Protein AF-A0A0A8Y6T5-F1 (afdb_monomer_lite)

Secondary structure (DSSP, 8-state):
---EEEEE--SSTT----SS-TTSS-EEEEE-TT--SS---PPPTT-EEEEE-----

Organism: Arundo donax (NCBI:txid35708)

InterPro domains:
  IPR013780 Glycosyl hydrolase, all-beta [G3DSA:2.60.40.1180] (1-56)

Foldseek 3Di:
DFKKKKKWDAPDPPDDADPVRNVRTDIDMDTDRPADPDDDDDDDPRMDMDIGGPDDD

Radius of gyration: 14.02 Å; chains: 1; bounding box: 26×24×39 Å

Sequence (57 aa):
MESSVTVLTSSNLLDENSFDNPNNVVPVTRELPNAAAEMQALLNPHSFTSFDLALEQ

Structure (mmCIF, N/CA/C/O backbone):
data_AF-A0A0A8Y6T5-F1
#
_entry.id   AF-A0A0A8Y6T5-F1
#
loop_
_atom_site.group_PDB
_atom_site.id
_atom_site.type_symbol
_atom_site.label_atom_id
_atom_site.label_alt_id
_atom_site.label_comp_id
_atom_site.label_asym_id
_atom_site.label_entity_id
_atom_site.label_seq_id
_atom_site.pdbx_PDB_ins_code
_atom_site.Cartn_x
_atom_site.Cartn_y
_atom_site.Cartn_z
_atom_site.occupancy
_atom_site.B_iso_or_equiv
_atom_site.auth_seq_id
_atom_site.auth_comp_id
_atom_site.auth_asym_id
_atom_site.auth_atom_id
_atom_site.pdbx_PDB_model_num
ATOM 1 N N . MET A 1 1 ? -14.860 13.917 6.131 1.00 65.25 1 MET A N 1
ATOM 2 C CA . MET A 1 1 ? -13.856 13.317 5.225 1.00 65.25 1 MET A CA 1
ATOM 3 C C . MET A 1 1 ? -13.881 11.832 5.496 1.00 65.25 1 MET A C 1
ATOM 5 O O . MET A 1 1 ? -14.028 11.479 6.656 1.00 65.25 1 MET A O 1
ATOM 9 N N . GLU A 1 2 ? -13.812 10.991 4.472 1.00 88.44 2 GLU A N 1
ATOM 10 C CA . GLU A 1 2 ? -13.703 9.546 4.692 1.00 88.44 2 GLU A CA 1
ATOM 11 C C . GLU A 1 2 ? -12.236 9.149 4.840 1.00 88.44 2 GLU A C 1
ATOM 13 O O . GLU A 1 2 ? -11.352 9.785 4.261 1.00 88.44 2 GLU A O 1
ATOM 18 N N . SER A 1 3 ? -11.979 8.133 5.661 1.00 96.50 3 SER A N 1
ATOM 19 C CA . SER A 1 3 ? -10.628 7.614 5.871 1.00 96.50 3 SER A CA 1
ATOM 20 C C . SER A 1 3 ? -10.174 6.789 4.670 1.00 96.50 3 SER A C 1
ATOM 22 O O . SER A 1 3 ? -10.984 6.139 4.004 1.00 96.50 3 SER A O 1
ATOM 24 N N . SER A 1 4 ? -8.869 6.764 4.410 1.00 97.50 4 SER A N 1
ATOM 25 C CA . SER A 1 4 ? -8.304 6.016 3.286 1.00 97.50 4 SER A CA 1
ATOM 26 C C . SER A 1 4 ? -7.009 5.301 3.653 1.00 97.50 4 SER A C 1
ATOM 28 O O . SER A 1 4 ? -6.345 5.614 4.644 1.00 97.50 4 SER A O 1
ATOM 30 N N . VAL A 1 5 ? -6.662 4.304 2.846 1.00 98.00 5 VAL A N 1
ATOM 31 C CA . VAL A 1 5 ? -5.399 3.578 2.928 1.00 98.00 5 VAL A CA 1
ATOM 32 C C . VAL A 1 5 ? -4.714 3.615 1.571 1.00 98.00 5 VAL A C 1
ATOM 34 O O . VAL A 1 5 ? -5.333 3.346 0.542 1.00 98.00 5 VAL A O 1
ATOM 37 N N . THR A 1 6 ? -3.424 3.929 1.569 1.00 98.38 6 THR A N 1
ATOM 38 C CA . THR A 1 6 ? -2.585 3.923 0.370 1.00 98.38 6 THR A CA 1
ATOM 39 C C . THR A 1 6 ? -1.495 2.877 0.524 1.00 98.38 6 THR A C 1
ATOM 41 O O . THR A 1 6 ? -0.726 2.929 1.481 1.00 98.38 6 THR A O 1
ATOM 44 N N . VAL A 1 7 ? -1.417 1.933 -0.415 1.00 98.44 7 VAL A N 1
ATOM 45 C CA . VAL A 1 7 ? -0.442 0.832 -0.382 1.00 98.44 7 VAL A CA 1
ATOM 46 C C . VAL A 1 7 ? 0.467 0.908 -1.603 1.00 98.44 7 VAL A C 1
ATOM 48 O O . VAL A 1 7 ? -0.016 0.906 -2.733 1.00 98.44 7 VAL A O 1
ATOM 51 N N . LEU A 1 8 ? 1.779 0.932 -1.377 1.00 98.44 8 LEU A N 1
ATOM 52 C CA . LEU A 1 8 ? 2.809 0.744 -2.395 1.00 98.44 8 LEU A CA 1
ATOM 53 C C . LEU A 1 8 ? 3.357 -0.679 -2.281 1.00 98.44 8 LEU A C 1
ATOM 55 O O . LEU A 1 8 ? 3.932 -1.056 -1.257 1.00 98.44 8 LEU A O 1
ATOM 59 N N . THR A 1 9 ? 3.153 -1.474 -3.326 1.00 97.56 9 THR A N 1
ATOM 60 C CA . THR A 1 9 ? 3.618 -2.862 -3.410 1.00 97.56 9 THR A CA 1
ATOM 61 C C . THR A 1 9 ? 3.567 -3.346 -4.861 1.00 97.56 9 THR A C 1
ATOM 63 O O . THR A 1 9 ? 3.032 -2.654 -5.730 1.00 97.56 9 THR A O 1
ATOM 66 N N . SER A 1 10 ? 4.105 -4.533 -5.114 1.00 96.94 10 SER A N 1
ATOM 67 C CA . SER A 1 10 ? 4.117 -5.202 -6.413 1.00 96.94 10 SER A CA 1
ATOM 68 C C . SER A 1 10 ? 3.964 -6.713 -6.234 1.00 96.94 10 SER A C 1
ATOM 70 O O . SER A 1 10 ? 4.126 -7.249 -5.136 1.00 96.94 10 SER A O 1
ATOM 72 N N . SER A 1 11 ? 3.619 -7.417 -7.312 1.00 92.62 11 SER A N 1
ATOM 73 C CA . SER A 1 11 ? 3.455 -8.876 -7.270 1.00 92.62 11 SER A CA 1
ATOM 74 C C . SER A 1 11 ? 4.786 -9.631 -7.240 1.00 92.62 11 SER A C 1
ATOM 76 O O . SER A 1 11 ? 4.848 -10.741 -6.708 1.00 92.62 11 SER A O 1
ATOM 78 N N . ASN A 1 12 ? 5.848 -9.035 -7.785 1.00 96.06 12 ASN A N 1
ATOM 79 C CA . ASN A 1 12 ? 7.201 -9.572 -7.773 1.00 96.06 12 ASN A CA 1
ATOM 80 C C . ASN A 1 12 ? 8.159 -8.570 -7.111 1.00 96.06 12 ASN A C 1
ATOM 82 O O . ASN A 1 12 ? 8.094 -7.368 -7.360 1.00 96.06 12 ASN A O 1
ATOM 86 N N . LEU A 1 13 ? 9.080 -9.077 -6.284 1.00 94.31 13 LEU A N 1
ATOM 87 C CA . LEU A 1 13 ? 10.071 -8.276 -5.554 1.00 94.31 13 LEU A CA 1
ATOM 88 C C . LEU A 1 13 ? 11.034 -7.502 -6.459 1.00 94.31 13 LEU A C 1
ATOM 90 O O . LEU A 1 13 ? 11.676 -6.566 -5.992 1.00 94.31 13 LEU A O 1
ATOM 94 N N . LEU A 1 14 ? 11.162 -7.919 -7.718 1.00 96.00 14 LEU A N 1
ATOM 95 C CA . LEU A 1 14 ? 12.029 -7.292 -8.712 1.00 96.00 14 LEU A CA 1
ATOM 96 C C . LEU A 1 14 ? 11.252 -6.414 -9.706 1.00 96.00 14 LEU A C 1
ATOM 98 O O . LEU A 1 14 ? 11.843 -5.959 -10.680 1.00 96.00 14 LEU A O 1
ATOM 102 N N . ASP A 1 15 ? 9.947 -6.199 -9.497 1.00 97.56 15 ASP A N 1
ATOM 103 C CA . ASP A 1 15 ? 9.163 -5.305 -10.352 1.00 97.56 15 ASP A CA 1
ATOM 104 C C . ASP A 1 15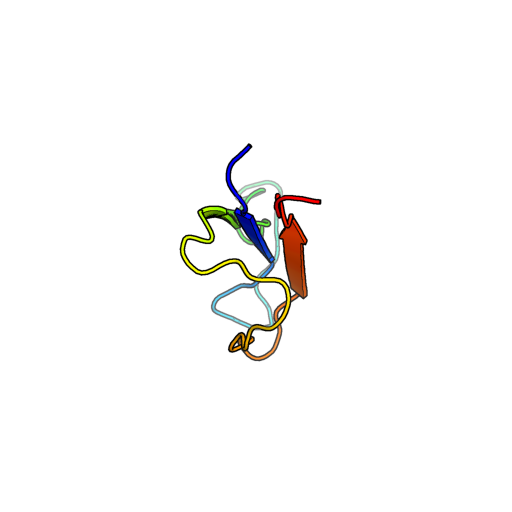 ? 9.689 -3.864 -10.244 1.00 97.56 15 ASP A C 1
ATOM 106 O O . ASP A 1 15 ? 9.901 -3.334 -9.151 1.00 97.56 15 ASP A O 1
ATOM 110 N N . GLU A 1 16 ? 9.858 -3.214 -11.395 1.00 97.50 16 GLU A N 1
ATOM 111 C CA . GLU A 1 16 ? 10.323 -1.832 -11.510 1.00 97.50 16 GLU A CA 1
ATOM 112 C C . GLU A 1 16 ? 9.462 -1.025 -12.487 1.00 97.50 16 GLU A C 1
ATOM 114 O O . GLU A 1 16 ? 8.727 -1.582 -13.308 1.00 97.50 16 GLU A O 1
ATOM 119 N N . ASN A 1 17 ? 9.577 0.301 -12.401 1.00 98.31 17 ASN A N 1
ATOM 120 C CA . ASN A 1 17 ? 9.055 1.216 -13.410 1.00 98.31 17 ASN A CA 1
ATOM 121 C C . ASN A 1 17 ? 10.117 1.445 -14.487 1.00 98.31 17 ASN A C 1
ATOM 123 O O . ASN A 1 17 ? 11.290 1.650 -14.174 1.00 98.31 17 ASN A O 1
ATOM 127 N N . SER A 1 18 ? 9.695 1.476 -15.747 1.00 97.62 18 SER A N 1
ATOM 128 C CA . SER A 1 18 ? 10.560 1.754 -16.898 1.00 97.62 18 SER A CA 1
ATOM 129 C C . SER A 1 18 ? 9.981 2.876 -17.761 1.00 97.62 18 SER A C 1
ATOM 131 O O . SER A 1 18 ? 8.869 3.342 -17.519 1.00 97.62 18 SER A O 1
ATOM 133 N N . PHE A 1 19 ? 10.711 3.318 -18.790 1.00 98.38 19 PHE A N 1
ATOM 134 C CA . PHE A 1 19 ? 10.163 4.293 -19.740 1.00 98.38 19 PHE A CA 1
ATOM 135 C C . PHE A 1 19 ? 8.941 3.756 -20.498 1.00 98.38 19 PHE A C 1
ATOM 137 O O . PHE A 1 19 ? 8.004 4.513 -20.739 1.00 98.38 19 PHE A O 1
ATOM 144 N N . ASP A 1 20 ? 8.930 2.461 -20.823 1.00 98.06 20 ASP A N 1
ATOM 145 C CA . ASP A 1 20 ? 7.824 1.823 -21.546 1.00 98.06 20 ASP A CA 1
ATOM 146 C C . ASP A 1 20 ? 6.638 1.495 -20.627 1.00 98.06 20 ASP A C 1
ATOM 148 O O . ASP A 1 20 ? 5.496 1.442 -21.083 1.00 98.06 20 ASP A O 1
ATOM 152 N N . ASN A 1 21 ? 6.890 1.290 -19.328 1.00 96.94 21 ASN A N 1
ATOM 153 C CA . ASN A 1 21 ? 5.854 1.046 -18.328 1.00 96.94 21 ASN A CA 1
ATOM 154 C C . ASN A 1 21 ? 6.128 1.834 -17.031 1.00 96.94 21 ASN A C 1
ATOM 156 O O . ASN A 1 21 ? 6.621 1.271 -16.046 1.00 96.94 21 ASN A O 1
ATOM 160 N N . PRO A 1 22 ? 5.817 3.141 -17.003 1.00 97.75 22 PRO A N 1
ATOM 161 C CA . PRO A 1 22 ? 6.195 4.017 -15.894 1.00 97.75 22 PRO A CA 1
ATOM 162 C C . PRO A 1 22 ? 5.374 3.802 -14.617 1.00 97.75 22 PRO A C 1
ATOM 164 O O . PRO A 1 22 ? 5.762 4.309 -13.569 1.00 97.75 22 PRO A O 1
ATOM 167 N N . ASN A 1 23 ? 4.255 3.072 -14.694 1.00 97.44 23 ASN A N 1
ATOM 168 C CA . ASN A 1 23 ? 3.305 2.896 -13.591 1.00 97.44 23 ASN A CA 1
ATOM 169 C C . ASN A 1 23 ? 3.144 1.426 -13.167 1.00 97.44 23 ASN A C 1
ATOM 171 O O . ASN A 1 23 ? 2.082 1.030 -12.690 1.00 97.44 23 ASN A O 1
ATOM 175 N N . ASN A 1 24 ? 4.174 0.607 -13.370 1.00 96.69 24 ASN A N 1
ATOM 176 C CA . ASN A 1 24 ? 4.166 -0.803 -12.990 1.00 96.69 24 ASN A CA 1
ATOM 177 C C . ASN A 1 24 ? 4.069 -0.993 -11.464 1.00 96.69 24 ASN A C 1
ATOM 179 O O . ASN A 1 24 ? 3.342 -1.852 -10.974 1.00 96.69 24 ASN A O 1
ATOM 183 N N . VAL A 1 25 ? 4.784 -0.152 -10.714 1.00 97.88 25 VAL A N 1
ATOM 184 C CA . VAL A 1 25 ? 4.823 -0.130 -9.250 1.00 97.88 25 VAL A CA 1
ATOM 185 C C . VAL A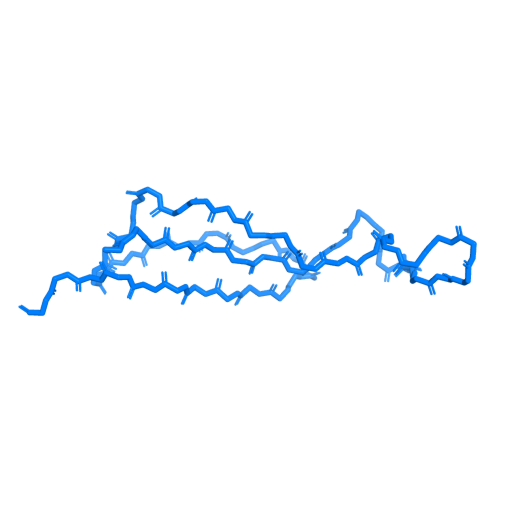 1 25 ? 4.516 1.288 -8.782 1.00 97.88 25 VAL A C 1
ATOM 187 O O . VAL A 1 25 ? 5.364 2.182 -8.836 1.00 97.88 25 VAL A O 1
ATOM 190 N N . VAL A 1 26 ? 3.279 1.505 -8.341 1.00 98.12 26 VAL A N 1
ATOM 191 C CA . VAL A 1 26 ? 2.780 2.805 -7.873 1.00 98.12 26 VAL A CA 1
ATOM 192 C C . VAL A 1 26 ? 1.922 2.636 -6.620 1.00 98.12 26 VAL A C 1
ATOM 194 O O . VAL A 1 26 ? 1.342 1.566 -6.415 1.00 98.12 26 VAL A O 1
ATOM 197 N N . PRO A 1 27 ? 1.815 3.667 -5.763 1.00 98.25 27 PRO A N 1
ATOM 198 C CA . PRO A 1 27 ? 0.899 3.626 -4.634 1.00 98.25 27 PRO A CA 1
ATOM 199 C C . PRO A 1 27 ? -0.552 3.567 -5.119 1.00 98.25 27 PRO A C 1
ATOM 201 O O . PRO A 1 27 ? -0.939 4.300 -6.029 1.00 98.25 27 PRO A O 1
ATOM 204 N N . VAL A 1 28 ? -1.368 2.727 -4.486 1.00 97.88 28 VAL A N 1
ATOM 205 C CA . VAL A 1 28 ? -2.803 2.621 -4.770 1.00 97.88 28 VAL A CA 1
ATOM 206 C C . VAL A 1 28 ? -3.595 2.995 -3.526 1.00 97.88 28 VAL A C 1
ATOM 208 O O . VAL A 1 28 ? -3.492 2.324 -2.498 1.00 97.88 28 VAL A O 1
ATOM 211 N N . THR A 1 29 ? -4.401 4.049 -3.641 1.00 98.00 29 THR A N 1
ATOM 212 C CA . THR A 1 29 ? -5.302 4.530 -2.586 1.00 98.00 29 THR A CA 1
ATOM 213 C C . THR A 1 29 ? -6.669 3.866 -2.690 1.00 98.00 29 THR A C 1
ATOM 215 O O . THR A 1 29 ? -7.201 3.685 -3.788 1.00 98.00 29 THR A O 1
ATOM 218 N N . ARG A 1 30 ? -7.244 3.493 -1.545 1.00 96.12 30 ARG A N 1
ATOM 219 C CA . ARG A 1 30 ? -8.582 2.901 -1.417 1.00 96.12 30 ARG A CA 1
ATOM 220 C C . ARG A 1 30 ? -9.258 3.407 -0.147 1.00 96.12 30 ARG A C 1
ATOM 222 O O . ARG A 1 30 ? -8.583 3.823 0.792 1.00 96.12 30 ARG A O 1
ATOM 229 N N . GLU A 1 31 ? -10.583 3.341 -0.113 1.00 96.38 31 GLU A N 1
ATOM 230 C CA . GLU A 1 31 ? -11.358 3.645 1.092 1.00 96.38 31 GLU A CA 1
ATOM 231 C C . GLU A 1 31 ? -10.994 2.694 2.238 1.00 96.38 31 GLU A C 1
ATOM 233 O O . GLU A 1 31 ? -10.735 1.502 2.029 1.00 96.38 31 GLU A O 1
ATOM 238 N N . LEU A 1 32 ? -10.987 3.232 3.457 1.00 95.69 32 LEU A N 1
ATOM 239 C CA . LEU A 1 32 ? -10.768 2.482 4.688 1.00 95.69 32 LEU A CA 1
ATOM 240 C C . LEU A 1 32 ? -12.048 2.530 5.540 1.00 95.69 32 LEU A C 1
ATOM 242 O O . LEU A 1 32 ? -12.145 3.346 6.457 1.00 95.69 32 LEU A O 1
ATOM 246 N N . PRO A 1 33 ? -13.040 1.664 5.261 1.00 90.12 33 PRO A N 1
ATOM 247 C CA . PRO A 1 33 ? -14.372 1.770 5.865 1.00 90.12 33 PRO A CA 1
ATOM 248 C C . PRO A 1 33 ? -14.395 1.494 7.376 1.00 90.12 33 PRO A C 1
ATOM 250 O O . PRO A 1 33 ? -15.290 1.958 8.069 1.00 90.12 33 PRO A O 1
ATOM 253 N N . ASN A 1 34 ? -13.409 0.760 7.902 1.00 89.94 34 ASN A N 1
ATOM 254 C CA . ASN A 1 34 ? -13.328 0.376 9.318 1.00 89.94 34 ASN A CA 1
ATOM 255 C C . ASN A 1 34 ? -12.273 1.190 10.089 1.00 89.94 34 ASN A C 1
ATOM 257 O O . ASN A 1 34 ? -11.627 0.667 10.997 1.00 89.94 34 ASN A O 1
ATOM 261 N N . ALA A 1 35 ? -12.040 2.440 9.685 1.00 94.31 35 ALA A N 1
ATOM 262 C CA . ALA A 1 35 ? -11.138 3.336 10.397 1.00 94.31 35 ALA A CA 1
ATOM 263 C C . ALA A 1 35 ? -11.670 3.645 11.804 1.00 94.31 35 ALA A C 1
ATOM 265 O O . ALA A 1 35 ? -12.839 3.987 11.975 1.00 94.31 35 ALA A O 1
ATOM 266 N N . ALA A 1 36 ? -10.803 3.540 12.807 1.00 93.50 36 ALA A N 1
ATOM 267 C CA . ALA A 1 36 ? -11.144 3.791 14.202 1.00 93.50 36 ALA A CA 1
ATOM 268 C C . ALA A 1 36 ? -9.913 4.274 14.982 1.00 93.50 36 ALA A C 1
ATOM 270 O O . ALA A 1 36 ? -8.782 4.116 14.521 1.00 93.50 36 ALA A O 1
ATOM 271 N N . ALA A 1 37 ? -10.137 4.835 16.177 1.00 93.38 37 ALA A N 1
ATOM 272 C CA . ALA A 1 37 ? -9.063 5.247 17.088 1.00 93.38 37 ALA A CA 1
ATOM 273 C C . ALA A 1 37 ? -8.174 4.064 17.504 1.00 93.38 37 ALA A C 1
ATOM 275 O O . ALA A 1 37 ? -6.957 4.196 17.603 1.00 93.38 37 ALA A O 1
ATOM 276 N N . GLU A 1 38 ? -8.786 2.894 17.682 1.00 94.56 38 GLU A N 1
ATOM 277 C CA . GLU A 1 38 ? -8.099 1.624 17.876 1.00 94.56 38 GLU A CA 1
ATOM 278 C C . GLU A 1 38 ? -8.527 0.664 16.768 1.00 94.56 38 GLU A C 1
ATOM 280 O O . GLU A 1 38 ? -9.706 0.337 16.631 1.00 94.56 38 GLU A O 1
ATOM 285 N N . MET A 1 39 ? -7.572 0.212 15.957 1.00 94.00 39 MET A N 1
ATOM 286 C CA . MET A 1 39 ? -7.834 -0.718 14.864 1.00 94.00 39 MET A CA 1
ATOM 287 C C . MET A 1 39 ? -6.660 -1.663 14.640 1.00 94.00 39 MET A C 1
ATOM 289 O O . MET A 1 39 ? -5.523 -1.392 15.023 1.00 94.00 39 MET A O 1
ATOM 293 N N . GLN A 1 40 ? -6.952 -2.780 13.982 1.00 94.75 40 GLN A N 1
ATOM 294 C CA . GLN A 1 40 ? -5.953 -3.732 13.514 1.00 94.75 40 GLN A CA 1
ATOM 295 C C . GLN A 1 40 ? -5.940 -3.720 11.990 1.00 94.75 40 GLN A C 1
ATOM 297 O O . GLN A 1 40 ? -6.991 -3.697 11.350 1.00 94.75 40 GLN A O 1
ATOM 302 N N . ALA A 1 41 ? -4.744 -3.760 11.411 1.00 93.44 41 ALA A N 1
ATOM 303 C CA . ALA A 1 41 ? -4.552 -3.851 9.975 1.00 93.44 41 ALA A CA 1
ATOM 304 C C . ALA A 1 41 ? -3.561 -4.969 9.657 1.00 93.44 41 ALA A C 1
ATOM 306 O O . ALA A 1 41 ? -2.540 -5.126 10.328 1.00 93.44 41 ALA A O 1
ATOM 307 N N . LEU A 1 42 ? -3.864 -5.736 8.612 1.00 94.62 42 LEU A N 1
ATOM 308 C CA . LEU A 1 42 ? -2.935 -6.701 8.043 1.00 94.62 42 LEU A CA 1
ATOM 309 C C . LEU A 1 42 ? -2.107 -5.997 6.972 1.00 94.62 42 LEU A C 1
ATOM 311 O O . LEU A 1 42 ? -2.659 -5.460 6.012 1.00 94.62 42 LEU A O 1
ATOM 315 N N . LEU A 1 43 ? -0.788 -6.009 7.142 1.00 95.56 43 LEU A N 1
ATOM 316 C CA . LEU A 1 43 ? 0.150 -5.479 6.159 1.00 95.56 43 LEU A CA 1
ATOM 317 C C . LEU A 1 43 ? 0.738 -6.634 5.360 1.00 95.56 43 LEU A C 1
ATOM 319 O O . LEU A 1 43 ? 1.2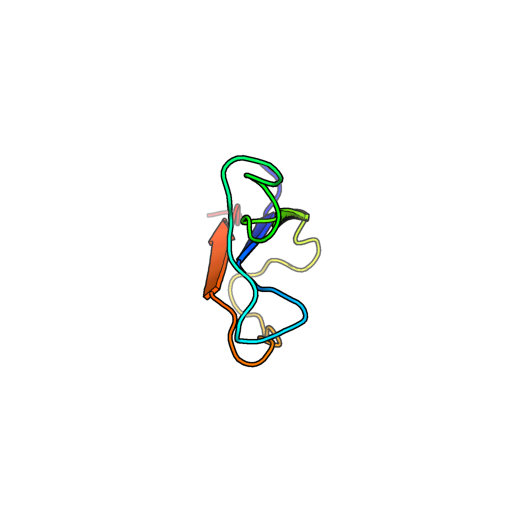40 -7.604 5.930 1.00 95.56 43 LEU A O 1
ATOM 323 N N . ASN A 1 44 ? 0.693 -6.520 4.036 1.00 93.38 44 ASN A N 1
ATOM 324 C CA . ASN A 1 44 ? 1.329 -7.510 3.18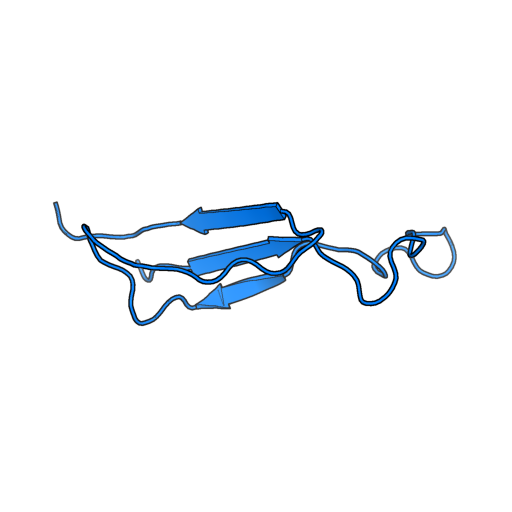1 1.00 93.38 44 ASN A CA 1
ATOM 325 C C . ASN A 1 44 ? 2.859 -7.417 3.320 1.00 93.38 44 ASN A C 1
ATOM 327 O O . ASN A 1 44 ? 3.396 -6.311 3.460 1.00 93.38 44 ASN A O 1
ATOM 331 N N . PRO A 1 45 ? 3.585 -8.545 3.249 1.00 95.50 45 PRO A N 1
ATOM 332 C CA . PRO A 1 45 ? 5.039 -8.522 3.153 1.00 95.50 45 PRO A CA 1
ATOM 333 C C . PRO A 1 45 ? 5.501 -7.634 1.994 1.00 95.50 45 PRO A C 1
ATOM 335 O O . PRO A 1 45 ? 4.825 -7.554 0.971 1.00 95.50 45 PRO A O 1
ATOM 338 N N . HIS A 1 46 ? 6.662 -6.992 2.146 1.00 96.38 46 HIS A N 1
ATOM 339 C CA . HIS A 1 46 ? 7.261 -6.153 1.098 1.00 96.38 46 HIS A CA 1
ATOM 340 C C . HIS A 1 46 ? 6.313 -5.054 0.578 1.00 96.38 46 HIS A C 1
ATOM 342 O O . HIS A 1 46 ? 6.240 -4.776 -0.619 1.00 96.38 46 HIS A O 1
ATOM 348 N N . SER A 1 47 ? 5.568 -4.430 1.491 1.00 97.56 47 SER A N 1
ATOM 349 C CA . SER A 1 47 ? 4.703 -3.292 1.188 1.00 97.56 47 SER A CA 1
ATOM 350 C C . SER A 1 47 ? 5.028 -2.098 2.076 1.00 97.56 47 SER A C 1
ATOM 352 O O . SER A 1 47 ? 5.500 -2.248 3.206 1.00 97.56 47 SER A O 1
ATOM 354 N N . PHE A 1 48 ? 4.754 -0.904 1.559 1.00 97.81 48 PHE A N 1
ATOM 355 C CA . PHE A 1 48 ? 4.732 0.331 2.332 1.00 97.81 48 PHE A CA 1
ATOM 356 C C . PHE A 1 48 ? 3.299 0.860 2.351 1.00 97.81 48 PHE A C 1
ATOM 358 O O . PHE A 1 48 ? 2.670 0.970 1.300 1.00 97.81 48 PHE A O 1
ATOM 365 N N . THR A 1 49 ? 2.767 1.153 3.536 1.00 98.00 49 THR A N 1
ATOM 366 C CA . THR A 1 49 ? 1.352 1.510 3.711 1.00 98.00 49 THR A CA 1
ATOM 367 C C . THR A 1 49 ? 1.216 2.815 4.488 1.00 98.00 49 THR A C 1
ATOM 369 O O . THR A 1 49 ? 1.837 2.970 5.537 1.00 98.00 49 THR A O 1
ATOM 372 N N . SER A 1 50 ? 0.386 3.729 3.981 1.00 97.62 50 SER A N 1
ATOM 373 C CA . SER A 1 50 ? -0.040 4.960 4.655 1.00 97.62 50 SER A CA 1
ATOM 374 C C . SER A 1 50 ? -1.526 4.878 4.998 1.00 97.62 50 SER A C 1
ATOM 376 O O . SER A 1 50 ? -2.320 4.422 4.173 1.00 97.62 50 SER A O 1
ATOM 378 N N . PHE A 1 51 ? -1.897 5.341 6.190 1.00 96.81 51 PHE A N 1
ATOM 379 C CA . PHE A 1 51 ? -3.283 5.442 6.645 1.00 96.81 51 PHE A CA 1
ATOM 380 C C . PHE A 1 51 ? -3.631 6.910 6.873 1.00 96.81 51 PHE A C 1
ATOM 382 O O . PHE A 1 51 ? -3.054 7.549 7.752 1.00 96.81 51 PHE A O 1
ATOM 389 N N . AS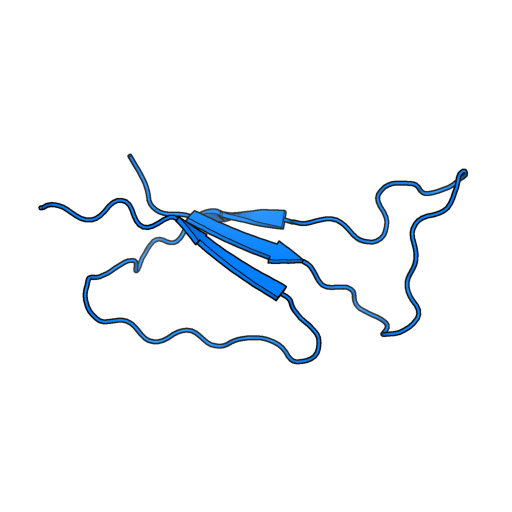P A 1 52 ? -4.596 7.418 6.115 1.00 96.12 52 ASP A N 1
ATOM 390 C CA . ASP A 1 52 ? -5.151 8.754 6.305 1.00 96.12 52 ASP A CA 1
ATOM 391 C C . ASP A 1 52 ? -6.465 8.613 7.077 1.00 96.12 52 ASP A C 1
ATOM 393 O O . ASP A 1 52 ? -7.488 8.201 6.524 1.00 96.12 52 ASP A O 1
ATOM 397 N N . LEU A 1 53 ? -6.419 8.895 8.381 1.00 95.25 53 LEU A N 1
ATOM 398 C CA . LEU A 1 53 ? -7.532 8.667 9.302 1.00 95.25 53 LEU A CA 1
ATOM 399 C C . LEU A 1 53 ? -8.304 9.965 9.554 1.00 95.25 53 LEU A C 1
ATOM 401 O O . LEU A 1 53 ? -7.801 10.895 10.183 1.00 95.25 53 LEU A O 1
ATOM 405 N N . ALA A 1 54 ? -9.548 10.008 9.093 1.00 93.81 54 ALA A N 1
ATOM 406 C CA . ALA A 1 54 ? -10.489 11.093 9.341 1.00 93.81 54 ALA A CA 1
ATOM 407 C C . ALA A 1 54 ? -11.444 10.710 10.484 1.00 93.81 54 ALA A C 1
ATOM 409 O O . ALA A 1 54 ? -12.633 10.487 10.264 1.00 93.81 54 ALA A O 1
ATOM 410 N N . LEU A 1 55 ? -10.899 10.577 11.695 1.00 91.12 55 LEU A N 1
ATOM 411 C CA . LEU A 1 55 ? -11.678 10.266 12.896 1.00 91.12 55 LEU A CA 1
ATOM 412 C C . LEU A 1 55 ? -12.354 11.530 13.443 1.00 91.12 55 LEU A C 1
ATOM 414 O O . LEU A 1 55 ? -11.815 12.632 13.316 1.00 91.12 55 LEU A O 1
ATOM 418 N N . GLU A 1 56 ? -13.525 11.369 14.059 1.00 80.38 56 GLU A N 1
ATOM 419 C CA . GLU A 1 56 ? -14.128 12.438 14.861 1.00 80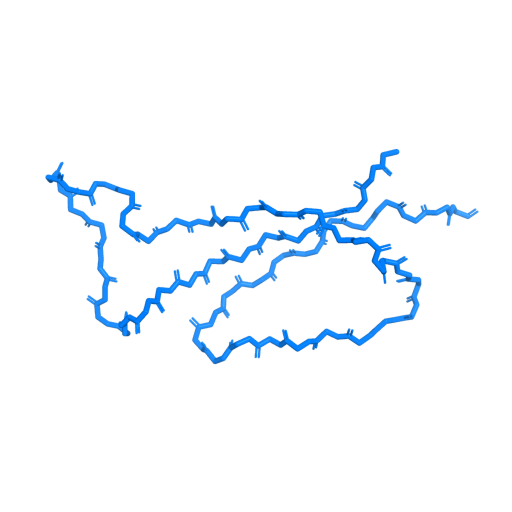.38 56 GLU A CA 1
ATOM 420 C C . GLU A 1 56 ? -13.219 12.743 16.067 1.00 80.38 56 GLU A C 1
ATOM 422 O O . GLU A 1 56 ? -12.619 11.826 16.634 1.00 80.38 56 GLU A O 1
ATOM 427 N N . GLN A 1 57 ? -13.059 14.031 16.395 1.00 62.38 57 GLN A N 1
ATOM 428 C CA . GLN A 1 57 ? -12.186 14.509 17.479 1.00 62.38 57 GLN A CA 1
ATOM 429 C C . GLN A 1 57 ? -12.860 14.422 18.845 1.00 62.38 57 GLN A C 1
ATOM 431 O O . GLN A 1 57 ? -14.061 14.767 18.924 1.00 62.38 57 GLN A O 1
#

pLDDT: mean 94.55, std 6.62, range [62.38, 98.44]